Protein AF-A0A2I0NCA6-F1 (afdb_monomer)

pLDDT: mean 78.05, std 24.33, range [30.34, 97.88]

Structure (mmCIF, N/CA/C/O backbone):
data_AF-A0A2I0NCA6-F1
#
_entry.id   AF-A0A2I0NCA6-F1
#
loop_
_atom_site.group_PDB
_atom_site.id
_atom_site.type_symbol
_atom_site.label_atom_id
_atom_site.label_alt_id
_atom_site.label_comp_id
_atom_site.label_asym_id
_atom_site.label_entity_id
_atom_site.label_seq_id
_atom_site.pdbx_PDB_ins_code
_atom_site.Cartn_x
_atom_site.Cartn_y
_atom_site.Cartn_z
_atom_site.occupancy
_atom_site.B_iso_or_equiv
_atom_site.auth_seq_id
_atom_site.auth_comp_id
_atom_site.auth_asym_id
_atom_site.auth_atom_id
_atom_site.pdbx_PDB_model_num
ATOM 1 N N . MET A 1 1 ? 50.632 -3.990 -65.558 1.00 37.22 1 MET A N 1
ATOM 2 C CA . MET A 1 1 ? 51.936 -4.431 -66.105 1.00 37.22 1 MET A CA 1
ATOM 3 C C . MET A 1 1 ? 53.025 -3.856 -65.212 1.00 37.22 1 MET A C 1
ATOM 5 O O . MET A 1 1 ? 52.863 -2.737 -64.750 1.00 37.22 1 MET A O 1
ATOM 9 N N . LYS A 1 2 ? 54.012 -4.683 -64.865 1.00 35.34 2 LYS A N 1
ATOM 10 C CA . LYS A 1 2 ? 54.923 -4.562 -63.714 1.00 35.34 2 LYS A CA 1
ATOM 11 C C . LYS A 1 2 ? 55.892 -3.377 -63.805 1.00 35.34 2 LYS A C 1
ATOM 13 O O . LYS A 1 2 ? 56.494 -3.195 -64.851 1.00 35.34 2 LYS A O 1
ATOM 18 N N . PHE A 1 3 ? 56.130 -2.720 -62.671 1.00 30.34 3 PHE A N 1
ATOM 19 C CA . PHE A 1 3 ? 57.372 -2.011 -62.351 1.00 30.34 3 PHE A CA 1
ATO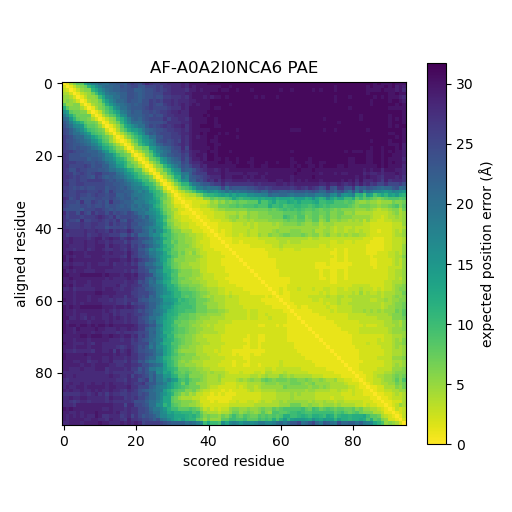M 20 C C . PHE A 1 3 ? 57.626 -2.177 -60.850 1.00 30.34 3 PHE A C 1
ATOM 22 O O . PHE A 1 3 ? 56.794 -1.775 -60.044 1.00 30.34 3 PHE A O 1
ATOM 29 N N . PHE A 1 4 ? 58.678 -2.900 -60.476 1.00 35.22 4 PHE A N 1
ATOM 30 C CA . PHE A 1 4 ? 59.909 -2.314 -59.942 1.00 35.22 4 PHE A CA 1
ATOM 31 C C . PHE A 1 4 ? 60.888 -3.437 -59.594 1.00 35.22 4 PHE A C 1
ATOM 33 O O . PHE A 1 4 ? 60.533 -4.451 -58.992 1.00 35.22 4 PHE A O 1
ATOM 40 N N . GLU A 1 5 ? 62.102 -3.250 -60.096 1.00 36.75 5 GLU A N 1
ATOM 41 C CA . GLU A 1 5 ? 63.255 -4.125 -59.974 1.00 36.75 5 GLU A CA 1
ATOM 42 C C . GLU A 1 5 ? 63.799 -4.119 -58.542 1.00 36.75 5 GLU A C 1
ATOM 44 O O . GLU A 1 5 ? 63.798 -3.096 -57.856 1.00 36.75 5 GLU A O 1
ATOM 49 N N . LEU A 1 6 ? 64.266 -5.294 -58.116 1.00 37.62 6 LEU A N 1
ATOM 50 C CA . LEU A 1 6 ? 65.131 -5.469 -56.960 1.00 37.62 6 LEU A CA 1
ATOM 51 C C 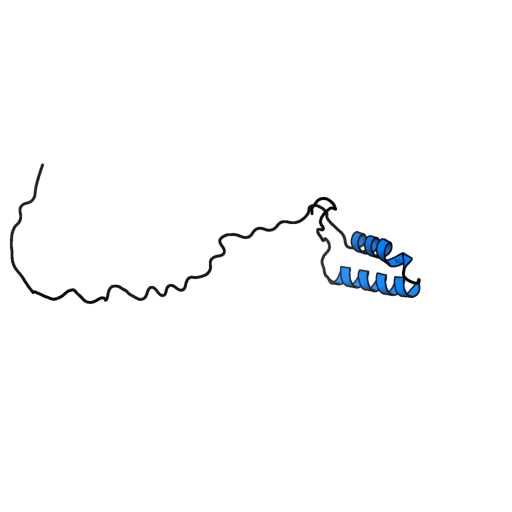. LEU A 1 6 ? 66.466 -4.771 -57.225 1.00 37.62 6 LEU A C 1
ATOM 53 O O . LEU A 1 6 ? 67.085 -5.049 -58.247 1.00 37.62 6 LEU A O 1
ATOM 57 N N . ASN A 1 7 ? 66.964 -4.019 -56.246 1.00 37.69 7 ASN A N 1
ATOM 58 C CA . ASN A 1 7 ? 68.399 -3.907 -56.025 1.00 37.69 7 ASN A CA 1
ATOM 59 C C . ASN A 1 7 ? 68.718 -4.047 -54.528 1.00 37.69 7 ASN A C 1
ATOM 61 O O . ASN A 1 7 ? 68.250 -3.267 -53.705 1.00 37.69 7 ASN A O 1
ATOM 65 N N . GLU A 1 8 ? 69.516 -5.090 -54.270 1.00 39.28 8 GLU A N 1
ATOM 66 C CA . GLU A 1 8 ? 70.614 -5.191 -53.295 1.00 39.28 8 GLU A CA 1
ATOM 67 C C . GLU A 1 8 ? 70.233 -5.288 -51.801 1.00 39.28 8 GLU A C 1
ATOM 69 O O . GLU A 1 8 ? 69.690 -4.372 -51.200 1.00 39.28 8 GLU A O 1
ATOM 74 N N . LEU A 1 9 ? 70.338 -6.469 -51.160 1.00 37.47 9 LEU A N 1
ATOM 75 C CA . LEU A 1 9 ? 71.571 -7.124 -50.658 1.00 37.47 9 LEU A CA 1
ATOM 76 C C . LEU A 1 9 ? 72.448 -6.136 -49.856 1.00 37.47 9 LEU A C 1
ATOM 78 O O . LEU A 1 9 ? 72.831 -5.114 -50.385 1.00 37.47 9 LEU A O 1
ATOM 82 N N . HIS A 1 10 ? 72.913 -6.349 -48.629 1.00 32.28 10 HIS A N 1
ATOM 83 C CA . HIS A 1 10 ? 72.971 -7.480 -47.712 1.00 32.28 10 HIS A CA 1
ATOM 84 C C . HIS A 1 10 ? 73.290 -6.891 -46.329 1.00 32.28 10 HIS A C 1
ATOM 86 O O . HIS A 1 10 ? 74.135 -6.009 -46.201 1.00 32.28 10 HIS A O 1
ATOM 92 N N . GLY A 1 11 ? 72.663 -7.428 -45.294 1.00 33.91 11 GLY A N 1
ATOM 93 C CA . GLY A 1 11 ? 72.965 -7.123 -43.901 1.00 33.91 11 GLY A CA 1
ATOM 94 C C . GLY A 1 11 ? 72.274 -8.154 -43.029 1.00 33.91 11 GLY A C 1
ATOM 95 O O . GLY A 1 11 ? 71.344 -7.832 -42.301 1.00 33.91 11 GLY A O 1
ATOM 96 N N . ALA A 1 12 ? 72.644 -9.421 -43.218 1.00 37.97 12 ALA A N 1
ATOM 97 C CA . ALA A 1 12 ? 72.166 -10.510 -42.387 1.00 37.97 12 ALA A CA 1
ATOM 98 C C . ALA A 1 12 ? 72.750 -10.347 -40.979 1.00 37.97 12 ALA A C 1
ATOM 100 O O . ALA A 1 12 ? 73.941 -10.569 -40.781 1.00 37.97 12 ALA A O 1
ATOM 101 N N . ASP A 1 13 ? 71.900 -9.987 -40.020 1.00 39.28 13 ASP A N 1
ATOM 102 C CA . ASP A 1 13 ? 72.122 -10.318 -38.619 1.00 39.28 13 ASP A CA 1
ATOM 103 C C . ASP A 1 13 ? 71.028 -11.304 -38.196 1.00 39.28 13 ASP A C 1
ATOM 105 O O . ASP A 1 13 ? 69.831 -11.000 -38.181 1.00 39.28 13 ASP A O 1
ATOM 109 N N . LEU A 1 14 ? 71.460 -12.543 -37.968 1.00 51.22 14 LEU A N 1
ATOM 110 C CA . LEU A 1 14 ? 70.653 -13.682 -37.552 1.00 51.22 14 LEU A CA 1
ATOM 111 C C . LEU A 1 14 ? 70.311 -13.520 -36.066 1.00 51.22 14 LEU A C 1
ATOM 113 O O . LEU A 1 14 ? 70.905 -14.155 -35.199 1.00 51.22 14 LEU A O 1
ATOM 117 N N . GLY A 1 15 ? 69.343 -12.654 -35.775 1.00 38.94 15 GLY A N 1
ATOM 118 C CA . GLY A 1 15 ? 68.790 -12.450 -34.441 1.00 38.94 15 GLY A CA 1
ATOM 119 C C . GLY A 1 15 ? 67.430 -13.126 -34.305 1.00 38.94 15 GLY A C 1
ATOM 120 O O . GLY A 1 15 ? 66.478 -12.736 -34.972 1.00 38.94 15 GLY A O 1
ATOM 121 N N . LEU A 1 16 ? 67.378 -14.140 -33.442 1.00 47.94 16 LEU A N 1
ATOM 122 C CA . LEU A 1 16 ? 66.219 -14.846 -32.872 1.00 47.94 16 LEU A CA 1
ATOM 123 C C . LEU A 1 16 ? 64.903 -14.035 -32.806 1.00 47.94 16 LEU A C 1
ATOM 125 O O . LEU A 1 16 ? 64.949 -12.809 -32.684 1.00 47.94 16 LEU A O 1
ATOM 129 N N . PRO A 1 17 ? 63.72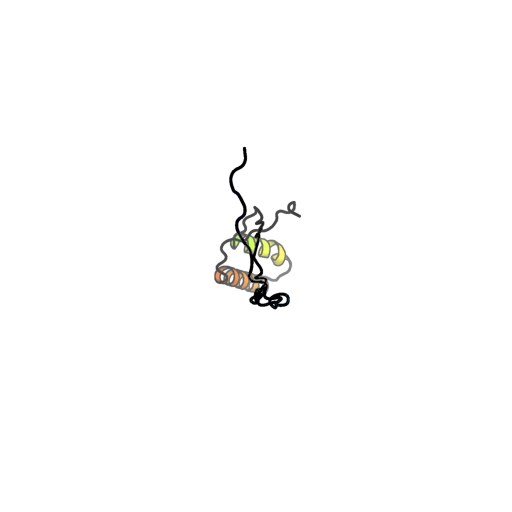3 -14.703 -32.819 1.00 42.81 17 PRO A N 1
ATOM 130 C CA . PRO A 1 17 ? 62.424 -14.032 -32.793 1.00 42.81 17 PRO A CA 1
ATOM 131 C C . PRO A 1 17 ? 62.394 -12.999 -31.673 1.00 42.81 17 PRO A C 1
ATOM 133 O O . PRO A 1 17 ? 62.585 -13.342 -30.503 1.00 42.81 17 PRO A O 1
ATOM 136 N N . LYS A 1 18 ? 62.195 -11.729 -32.053 1.00 45.00 18 LYS A N 1
ATOM 137 C CA . LYS A 1 18 ? 62.048 -10.638 -31.096 1.00 45.00 18 LYS A CA 1
ATOM 138 C C . LYS A 1 18 ? 60.966 -11.046 -30.107 1.00 45.00 18 LYS A C 1
ATOM 140 O O . LYS A 1 18 ? 59.844 -11.392 -30.471 1.00 45.00 18 LYS A O 1
ATOM 145 N N . THR A 1 19 ? 61.410 -11.103 -28.865 1.00 42.50 19 THR A N 1
ATOM 146 C CA . THR A 1 19 ? 60.695 -11.517 -27.674 1.00 42.50 19 THR A CA 1
ATOM 147 C C . THR A 1 19 ? 59.330 -10.854 -27.583 1.00 42.50 19 THR A C 1
ATOM 149 O O . THR A 1 19 ? 59.161 -9.692 -27.950 1.00 42.50 19 THR A O 1
ATOM 152 N N . VAL A 1 20 ? 58.381 -11.625 -27.052 1.00 49.12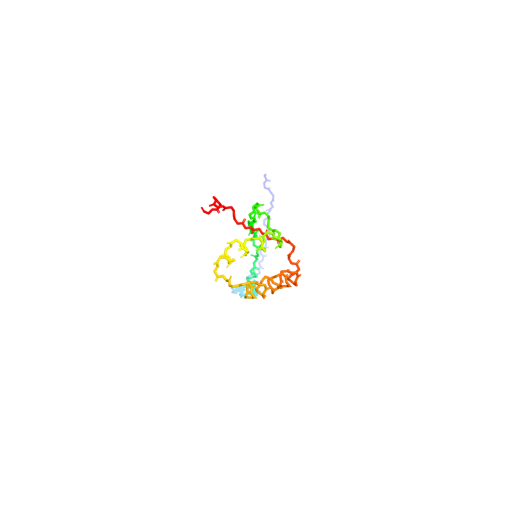 20 VAL A N 1
ATOM 153 C CA . VAL A 1 20 ? 57.001 -11.288 -26.678 1.00 49.12 20 VAL A CA 1
ATOM 154 C C . VAL A 1 20 ? 56.958 -10.012 -25.826 1.00 49.12 20 VAL A C 1
ATOM 156 O O . VAL A 1 20 ? 56.861 -10.055 -24.606 1.00 49.12 20 VAL A O 1
ATOM 159 N N . SER A 1 21 ? 57.089 -8.863 -26.475 1.00 45.12 21 SER A N 1
ATOM 160 C CA . SER A 1 21 ? 57.055 -7.532 -25.860 1.00 45.12 21 SER A CA 1
ATOM 161 C C . SER A 1 21 ? 55.978 -6.640 -26.488 1.00 45.12 21 SER A C 1
ATOM 163 O O . SER A 1 21 ? 55.792 -5.506 -26.063 1.00 45.12 21 SER A O 1
ATOM 165 N N . GLU A 1 22 ? 55.183 -7.193 -27.412 1.00 50.41 22 GLU A N 1
ATOM 166 C CA . GLU A 1 22 ? 53.986 -6.572 -28.003 1.00 50.41 22 GLU A CA 1
ATOM 167 C C . GLU A 1 22 ? 52.663 -7.111 -27.428 1.00 50.41 22 GLU A C 1
ATOM 169 O O . GLU A 1 22 ? 51.600 -6.939 -28.013 1.00 50.41 22 GLU A O 1
ATOM 174 N N . LEU A 1 23 ? 52.693 -7.741 -26.255 1.00 48.03 23 LEU A N 1
ATOM 175 C CA . LEU A 1 23 ? 51.482 -8.021 -25.482 1.00 48.03 23 LEU A CA 1
ATOM 176 C C . LEU A 1 23 ? 51.549 -7.211 -24.194 1.00 48.03 23 LEU A C 1
ATOM 178 O O . LEU A 1 23 ? 51.654 -7.753 -23.096 1.00 48.03 23 LEU A O 1
ATOM 182 N N . GLY A 1 24 ? 51.530 -5.884 -24.356 1.00 41.78 24 GLY A N 1
ATOM 183 C CA . GLY A 1 24 ? 51.141 -4.998 -23.268 1.00 41.78 24 GLY A CA 1
ATOM 184 C C . GLY A 1 24 ? 49.831 -5.521 -22.690 1.00 41.78 24 GLY A C 1
ATOM 185 O O . GLY A 1 24 ? 48.913 -5.838 -23.447 1.00 41.78 24 GLY A O 1
ATOM 186 N N . GLU A 1 25 ? 49.805 -5.700 -21.372 1.00 54.28 25 GLU A N 1
ATOM 187 C CA . GLU A 1 25 ? 48.692 -6.267 -20.619 1.00 54.28 25 GLU A CA 1
ATOM 188 C C . GLU A 1 25 ? 47.355 -5.699 -21.101 1.00 54.28 25 GLU A C 1
ATOM 190 O O . GLU A 1 25 ? 46.927 -4.618 -20.692 1.00 54.28 25 GLU A O 1
ATOM 195 N N . VAL A 1 26 ? 46.631 -6.461 -21.921 1.00 53.19 26 VAL A N 1
ATOM 196 C CA . VAL A 1 26 ? 45.189 -6.280 -22.015 1.00 53.19 26 VAL A CA 1
ATOM 197 C C . VAL A 1 26 ? 44.648 -6.894 -20.736 1.00 53.19 26 VAL A C 1
ATOM 199 O O . VAL A 1 26 ? 44.255 -8.058 -20.690 1.00 53.19 26 VAL A O 1
ATOM 202 N N . SER A 1 27 ? 44.696 -6.114 -19.654 1.00 50.12 27 SER A N 1
ATOM 203 C CA . SER A 1 27 ? 43.877 -6.368 -18.482 1.00 50.12 27 SER A CA 1
ATOM 204 C C . SER A 1 27 ? 42.436 -6.324 -18.974 1.00 50.12 27 SER A C 1
ATOM 206 O O . SER A 1 27 ? 41.826 -5.259 -19.065 1.00 50.12 27 SER A O 1
ATOM 208 N N . MET A 1 28 ? 41.900 -7.483 -19.361 1.00 55.00 28 MET A N 1
ATOM 209 C CA . MET A 1 28 ? 40.477 -7.663 -19.588 1.00 55.00 28 MET A CA 1
ATOM 210 C C . MET A 1 28 ? 39.790 -7.572 -18.227 1.00 55.00 28 MET A C 1
ATOM 212 O O . MET A 1 28 ? 39.309 -8.554 -17.668 1.00 55.00 28 MET A O 1
ATOM 216 N N . LYS A 1 29 ? 39.727 -6.358 -17.677 1.00 61.09 29 LYS A N 1
ATOM 217 C CA . LYS A 1 29 ? 38.627 -5.984 -16.805 1.00 61.09 29 LYS A CA 1
ATOM 218 C C . LYS A 1 29 ? 37.402 -6.000 -17.704 1.00 61.09 29 LYS A C 1
ATOM 220 O O . LYS A 1 29 ? 37.074 -4.994 -18.322 1.00 61.09 29 LYS A O 1
ATOM 225 N N . ALA A 1 30 ? 36.787 -7.172 -17.839 1.00 67.06 30 ALA A N 1
ATOM 226 C CA . ALA A 1 30 ? 35.475 -7.306 -18.438 1.00 67.06 30 ALA A CA 1
ATOM 227 C C . ALA A 1 30 ? 34.516 -6.473 -17.579 1.00 67.06 30 ALA A C 1
ATOM 229 O O . ALA A 1 30 ? 34.034 -6.918 -16.538 1.00 67.06 30 ALA A O 1
ATOM 230 N N . ALA A 1 31 ? 34.333 -5.209 -17.956 1.00 76.50 31 ALA A N 1
ATOM 231 C CA . ALA A 1 31 ? 33.319 -4.367 -17.364 1.00 76.50 31 ALA A CA 1
ATOM 232 C C . ALA A 1 31 ? 31.978 -4.992 -17.742 1.00 76.50 31 ALA A C 1
ATOM 234 O O . ALA A 1 31 ? 31.701 -5.217 -18.918 1.00 76.50 31 ALA A O 1
ATOM 235 N N . SER A 1 32 ? 31.174 -5.347 -16.744 1.00 82.44 32 SER A N 1
ATOM 236 C CA . SER A 1 32 ? 29.814 -5.799 -17.007 1.00 82.44 32 SER A CA 1
ATOM 237 C C . SER A 1 32 ? 29.028 -4.628 -17.591 1.00 82.44 32 SER A C 1
A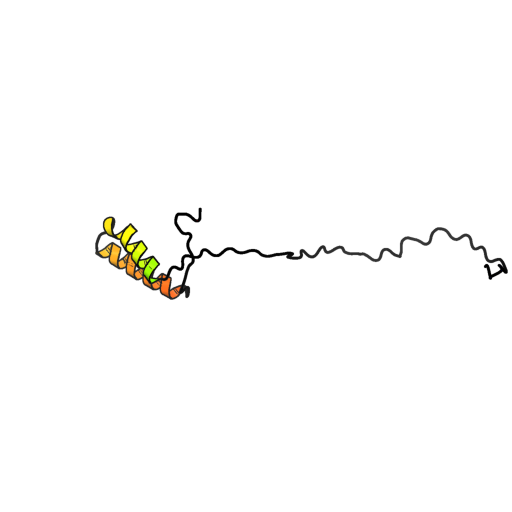TOM 239 O O . SER A 1 32 ? 28.913 -3.582 -16.953 1.00 82.44 32 SER A O 1
ATOM 241 N N . GLU A 1 33 ? 28.514 -4.805 -18.803 1.00 90.12 33 GLU A N 1
ATOM 242 C CA . GLU A 1 33 ? 27.682 -3.822 -19.488 1.00 90.12 33 GLU A CA 1
ATOM 243 C C . GLU A 1 33 ? 26.217 -4.256 -19.413 1.00 90.12 33 GLU A C 1
ATOM 245 O O . GLU A 1 33 ? 25.871 -5.407 -19.693 1.00 90.12 33 GLU A O 1
ATOM 250 N N . ILE A 1 34 ? 25.339 -3.335 -19.016 1.00 90.81 34 ILE A N 1
ATOM 251 C CA . ILE A 1 34 ? 23.897 -3.565 -19.073 1.00 90.81 34 ILE A CA 1
ATOM 252 C C . ILE A 1 34 ? 23.462 -3.371 -20.526 1.00 90.81 34 ILE A C 1
ATOM 254 O O . ILE A 1 34 ? 23.341 -2.243 -20.992 1.00 90.81 34 ILE A O 1
ATOM 258 N N . ILE A 1 35 ? 23.200 -4.478 -21.224 1.00 93.38 35 ILE A N 1
ATOM 259 C CA . ILE A 1 35 ? 22.762 -4.469 -22.632 1.00 93.38 35 ILE A CA 1
ATOM 260 C C . ILE A 1 35 ? 21.256 -4.207 -22.805 1.00 93.38 35 ILE A C 1
ATOM 262 O O . ILE A 1 35 ? 20.788 -3.990 -23.920 1.00 93.38 35 ILE A O 1
ATOM 266 N N . GLY A 1 36 ? 20.480 -4.226 -21.715 1.00 94.88 36 GLY A N 1
ATOM 267 C CA . GLY A 1 36 ? 19.051 -3.925 -21.747 1.00 94.88 36 GLY A CA 1
ATOM 268 C C . GLY A 1 36 ? 18.367 -4.032 -20.385 1.00 94.88 36 GLY A C 1
ATOM 269 O O . GLY A 1 36 ? 18.772 -4.817 -19.529 1.00 94.88 36 GLY A O 1
ATOM 270 N N . ILE A 1 37 ? 17.307 -3.241 -20.204 1.00 95.19 37 ILE A N 1
ATOM 271 C CA . ILE A 1 37 ? 16.401 -3.291 -19.051 1.00 95.19 37 ILE A CA 1
ATOM 272 C C . ILE A 1 37 ? 14.972 -3.309 -19.592 1.00 95.19 37 ILE A C 1
ATOM 274 O O . ILE A 1 37 ? 14.577 -2.411 -20.335 1.00 95.19 37 ILE A O 1
ATOM 278 N N . GLY A 1 38 ? 14.203 -4.326 -19.211 1.00 95.12 38 GLY A N 1
ATOM 279 C CA . GLY A 1 38 ? 12.771 -4.415 -19.481 1.00 95.12 38 GLY A CA 1
A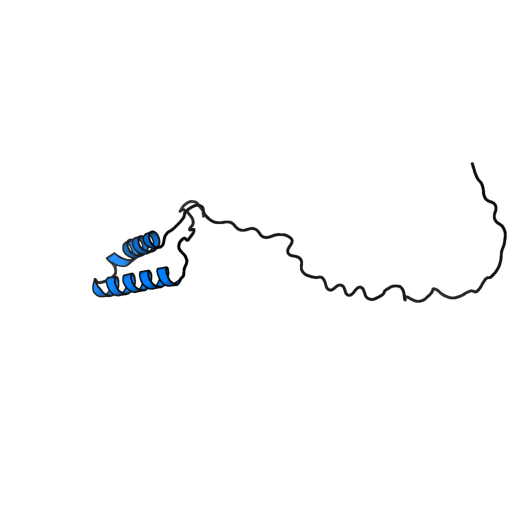TOM 280 C C . GLY A 1 38 ? 11.975 -4.280 -18.188 1.00 95.12 38 GLY A C 1
ATOM 281 O O . GLY A 1 38 ? 12.384 -4.798 -17.151 1.00 95.12 38 GLY A O 1
ATOM 282 N N . SER A 1 39 ? 10.839 -3.590 -18.251 1.00 94.62 39 SER A N 1
ATOM 283 C CA . SER A 1 39 ? 9.869 -3.531 -17.159 1.00 94.62 39 SER A CA 1
ATOM 284 C C . SER A 1 39 ? 8.459 -3.570 -17.730 1.00 94.62 39 SER A C 1
ATOM 286 O O . SER A 1 39 ? 8.185 -2.945 -18.755 1.00 94.62 39 SER A O 1
ATOM 288 N N . TYR A 1 40 ? 7.579 -4.302 -17.056 1.00 93.75 40 TYR A N 1
ATOM 289 C CA . TYR A 1 40 ? 6.148 -4.317 -17.316 1.00 93.75 40 TYR A CA 1
ATOM 290 C C . TYR A 1 40 ? 5.429 -3.710 -16.113 1.00 93.75 40 TYR A C 1
ATOM 292 O O . TYR A 1 40 ? 5.736 -4.041 -14.967 1.00 93.75 40 TYR A O 1
ATOM 300 N N . VAL A 1 41 ? 4.477 -2.819 -16.379 1.00 92.69 41 VAL A N 1
ATOM 301 C CA . VAL A 1 41 ? 3.613 -2.218 -15.363 1.00 92.69 41 VAL A CA 1
ATOM 302 C C . VAL A 1 41 ? 2.171 -2.530 -15.762 1.00 92.69 41 VAL A C 1
ATOM 304 O O . VAL A 1 41 ? 1.783 -2.139 -16.865 1.00 92.69 41 VAL A O 1
ATOM 307 N N . PRO A 1 42 ? 1.391 -3.210 -14.903 1.00 95.06 42 PRO A N 1
ATOM 308 C CA . PRO A 1 42 ? -0.012 -3.500 -15.175 1.00 95.06 42 PRO A CA 1
ATOM 309 C C . PRO A 1 42 ? -0.832 -2.246 -15.469 1.00 95.06 42 PRO A C 1
ATOM 311 O O . PRO A 1 42 ? -0.515 -1.146 -15.004 1.00 95.06 42 PRO A O 1
ATOM 314 N N . SER A 1 43 ? -1.922 -2.418 -16.210 1.00 93.50 43 SER A N 1
ATOM 315 C CA . SER A 1 43 ? -2.782 -1.301 -16.613 1.00 93.50 43 SER A CA 1
ATOM 316 C C . SER A 1 43 ? -3.642 -0.761 -15.461 1.00 93.50 43 SER A C 1
ATOM 318 O O . SER A 1 43 ? -3.907 0.446 -15.388 1.00 93.50 43 SER A O 1
ATOM 320 N N . ARG A 1 44 ? -4.038 -1.629 -14.521 1.00 94.69 44 ARG A N 1
ATOM 321 C CA . ARG A 1 44 ? -4.923 -1.275 -13.410 1.00 94.69 44 ARG A CA 1
ATOM 322 C C . ARG A 1 44 ? -4.226 -0.374 -12.402 1.00 94.69 44 ARG A C 1
ATOM 324 O O . ARG A 1 44 ? -3.332 -0.782 -11.660 1.00 94.69 44 ARG A O 1
ATOM 331 N N . LYS A 1 45 ? -4.701 0.865 -12.324 1.00 95.62 45 LYS A N 1
ATOM 332 C CA . LYS A 1 45 ? -4.195 1.891 -11.414 1.00 95.62 45 LYS A CA 1
ATOM 333 C C . LYS A 1 45 ? -5.007 1.932 -10.121 1.00 95.62 45 LYS A C 1
ATOM 335 O O . LYS A 1 45 ? -6.213 2.131 -10.147 1.00 95.62 45 LYS A O 1
ATOM 340 N N . ILE A 1 46 ? -4.314 1.826 -8.995 1.00 96.81 46 ILE A N 1
ATOM 341 C CA . ILE A 1 46 ? -4.872 1.751 -7.644 1.00 96.81 46 ILE A CA 1
ATOM 342 C C . ILE A 1 46 ? -4.454 2.984 -6.844 1.00 96.81 46 ILE A C 1
ATOM 344 O O . ILE A 1 46 ? -3.262 3.268 -6.687 1.00 96.81 46 ILE A O 1
ATOM 348 N N . THR A 1 47 ? -5.426 3.718 -6.316 1.00 97.00 47 THR A N 1
ATOM 349 C CA . THR A 1 47 ? -5.223 4.853 -5.408 1.00 97.00 47 THR A CA 1
ATOM 350 C C . THR A 1 47 ? -5.144 4.399 -3.948 1.00 97.00 47 THR A C 1
ATOM 352 O O . THR A 1 47 ? -5.429 3.254 -3.608 1.00 97.00 47 THR A O 1
ATOM 355 N N . ASN A 1 48 ? -4.756 5.299 -3.041 1.00 96.94 48 ASN A N 1
ATOM 356 C CA . ASN A 1 48 ? -4.792 4.996 -1.605 1.00 96.94 48 ASN A CA 1
ATOM 357 C C . ASN A 1 48 ? -6.219 4.730 -1.099 1.00 96.94 48 ASN A C 1
ATOM 359 O O . ASN A 1 48 ? -6.393 3.892 -0.220 1.00 96.94 48 ASN A O 1
ATOM 363 N N . GLN A 1 49 ? -7.222 5.407 -1.660 1.00 96.88 49 GLN A N 1
ATOM 364 C CA . GLN A 1 49 ? -8.632 5.192 -1.341 1.00 96.88 49 GLN A CA 1
ATOM 365 C C . GLN A 1 49 ? -9.082 3.791 -1.750 1.00 96.88 49 GLN A C 1
ATOM 367 O O . GLN A 1 49 ? -9.725 3.119 -0.952 1.00 96.88 49 GLN A O 1
ATOM 372 N N . ASP A 1 50 ? -8.668 3.319 -2.926 1.00 96.56 50 ASP A N 1
ATOM 373 C CA . ASP A 1 50 ? -8.985 1.961 -3.380 1.00 96.56 50 ASP A CA 1
ATOM 374 C C . ASP A 1 50 ? -8.386 0.913 -2.432 1.00 96.56 50 ASP A C 1
ATOM 376 O O . ASP A 1 50 ? -9.056 -0.043 -2.051 1.00 96.56 50 ASP A O 1
ATOM 380 N N . VAL A 1 51 ? -7.141 1.118 -1.977 1.00 96.31 51 VAL A N 1
ATOM 381 C CA . VAL A 1 51 ? -6.507 0.231 -0.982 1.00 96.31 51 VAL A CA 1
ATOM 382 C C . VAL A 1 51 ? -7.295 0.201 0.328 1.00 96.31 51 VAL A C 1
ATOM 384 O O . VAL A 1 51 ? -7.464 -0.870 0.906 1.00 96.31 51 VAL A O 1
ATOM 387 N N . LEU A 1 52 ? -7.772 1.352 0.808 1.00 97.12 52 LEU A N 1
ATOM 388 C CA . LEU A 1 52 ? -8.565 1.424 2.037 1.00 97.12 52 LEU A CA 1
ATOM 389 C C . LEU A 1 52 ? -9.937 0.761 1.877 1.00 97.12 52 LEU A C 1
ATOM 391 O O . LEU A 1 52 ? -10.353 0.036 2.776 1.00 97.12 52 LEU A O 1
ATOM 395 N N . ALA A 1 53 ? -10.594 0.942 0.729 1.00 97.06 53 ALA A N 1
ATOM 396 C CA . ALA A 1 53 ? -11.866 0.291 0.424 1.00 97.06 53 ALA A CA 1
ATOM 397 C C . ALA A 1 53 ? -11.720 -1.238 0.376 1.00 97.06 53 ALA A C 1
ATOM 399 O O . ALA A 1 53 ? -12.502 -1.954 0.994 1.00 97.06 53 ALA A O 1
ATOM 400 N N . MET A 1 54 ? -10.665 -1.742 -0.271 1.00 95.81 54 MET A N 1
ATOM 401 C CA . MET A 1 54 ? -10.369 -3.179 -0.294 1.00 95.81 54 MET A CA 1
ATOM 402 C C . MET A 1 54 ? -10.011 -3.713 1.097 1.00 95.81 54 MET A C 1
ATOM 404 O O . MET A 1 54 ? -10.424 -4.808 1.470 1.00 95.81 54 MET A O 1
ATOM 408 N N . LEU A 1 55 ? -9.272 -2.940 1.899 1.00 96.75 55 LEU A N 1
ATOM 409 C CA . LEU A 1 55 ? -8.988 -3.304 3.286 1.00 96.75 55 LEU A CA 1
ATOM 410 C C . LEU A 1 55 ? -10.281 -3.432 4.103 1.00 96.75 55 LEU A C 1
ATOM 412 O O . LEU A 1 55 ? -10.402 -4.365 4.898 1.00 96.75 55 LEU A O 1
ATOM 416 N N . GLU A 1 56 ? -11.227 -2.512 3.911 1.00 97.19 56 GLU A N 1
ATOM 417 C CA . GLU A 1 56 ? -12.541 -2.559 4.549 1.00 97.19 56 GLU A CA 1
ATOM 418 C C . GLU A 1 56 ? -13.323 -3.792 4.120 1.00 97.19 56 GLU A C 1
ATOM 420 O O . GLU A 1 56 ? -13.684 -4.593 4.978 1.00 97.19 56 GLU A O 1
ATOM 425 N N . GLU A 1 57 ? -13.498 -4.006 2.819 1.00 97.00 57 GLU A N 1
ATOM 426 C CA . GLU A 1 57 ? -14.224 -5.157 2.277 1.00 97.00 57 GLU A CA 1
ATOM 427 C C . GLU A 1 57 ? -13.696 -6.492 2.827 1.00 97.00 57 GLU A C 1
ATOM 429 O O . GLU A 1 57 ? -14.470 -7.342 3.266 1.00 97.00 57 GLU A O 1
ATOM 434 N N . GLN A 1 58 ? -12.371 -6.656 2.868 1.00 96.00 58 GLN A N 1
ATOM 435 C CA . GLN A 1 58 ? -11.734 -7.920 3.244 1.00 96.00 58 GLN A CA 1
ATOM 436 C C . GLN A 1 58 ? -11.594 -8.121 4.758 1.00 96.00 58 GLN A C 1
ATOM 438 O O . GLN A 1 58 ? -11.530 -9.258 5.220 1.00 96.00 58 GLN A O 1
ATOM 443 N N . SER A 1 59 ? -11.522 -7.046 5.551 1.00 95.81 59 SER A N 1
ATOM 444 C CA . SER A 1 59 ? -11.195 -7.150 6.986 1.00 95.81 59 SER A CA 1
ATOM 445 C C . SER A 1 59 ? -12.374 -6.845 7.901 1.00 95.81 59 SER A C 1
ATOM 447 O O . SER A 1 59 ? -12.459 -7.401 8.995 1.00 95.81 59 SER A O 1
ATOM 449 N N . ARG A 1 60 ? -13.284 -5.956 7.486 1.00 93.50 60 ARG A N 1
ATOM 450 C CA . ARG A 1 60 ? -14.385 -5.460 8.319 1.00 93.50 60 ARG A CA 1
ATOM 451 C C . ARG A 1 60 ? -15.272 -6.565 8.908 1.00 93.50 60 ARG A C 1
ATOM 453 O O . ARG A 1 60 ? -15.607 -6.433 10.085 1.00 93.50 60 ARG A O 1
ATOM 460 N N . PRO A 1 61 ? -15.623 -7.646 8.181 1.00 96.88 61 PRO A N 1
ATOM 461 C CA . PRO A 1 61 ? -16.480 -8.704 8.722 1.00 96.88 61 PRO A CA 1
ATOM 462 C C . PRO A 1 61 ? -15.861 -9.485 9.890 1.00 96.88 61 PRO A C 1
ATOM 464 O O . PRO A 1 61 ? -16.583 -10.130 10.645 1.00 96.88 61 PRO A O 1
ATOM 467 N N . TYR A 1 62 ? -14.536 -9.434 10.042 1.00 97.19 62 TYR A N 1
ATOM 468 C CA . TYR A 1 62 ? -13.788 -10.257 10.996 1.00 97.19 62 TYR A CA 1
ATOM 469 C C . TYR A 1 62 ? -13.312 -9.482 12.229 1.00 97.19 62 TYR A C 1
ATOM 471 O O . TYR A 1 62 ? -12.674 -10.060 13.107 1.00 97.19 62 TYR A O 1
ATOM 479 N N . LEU A 1 63 ? -13.582 -8.175 12.291 1.00 96.88 63 LEU A N 1
ATOM 480 C CA . LEU A 1 63 ? -13.058 -7.283 13.321 1.00 96.88 63 LEU A CA 1
ATOM 481 C C . LEU A 1 63 ? -14.188 -6.560 14.049 1.00 96.88 63 LEU A C 1
ATOM 483 O O . LEU A 1 63 ? -15.131 -6.056 13.437 1.00 96.88 63 LEU A O 1
ATOM 487 N N . ASP A 1 64 ? -14.044 -6.427 15.365 1.00 97.62 64 ASP A N 1
ATOM 488 C CA . ASP A 1 64 ? -14.876 -5.516 16.141 1.00 97.62 64 ASP A CA 1
ATOM 489 C C . ASP A 1 64 ? -14.641 -4.050 15.720 1.00 97.62 64 ASP A C 1
ATOM 491 O O . ASP A 1 64 ? -13.659 -3.705 15.052 1.00 97.62 64 ASP A O 1
ATOM 495 N N . GLN A 1 65 ? -15.563 -3.166 16.110 1.00 96.19 65 GLN A N 1
ATOM 496 C CA . GLN A 1 65 ? -15.536 -1.750 15.736 1.00 96.19 65 GLN A CA 1
ATOM 497 C C . GLN A 1 65 ? -14.240 -1.037 16.143 1.00 96.19 65 GLN A C 1
ATOM 499 O O . GLN A 1 65 ? -13.706 -0.246 15.359 1.00 96.19 65 GLN A O 1
ATOM 504 N N . ASP A 1 66 ? -13.733 -1.303 17.344 1.00 97.88 66 ASP A N 1
ATOM 505 C CA . ASP A 1 66 ? -12.577 -0.597 17.889 1.00 97.88 66 ASP A CA 1
ATOM 506 C C . ASP A 1 66 ? -11.291 -1.063 17.210 1.00 97.88 66 ASP A C 1
ATOM 508 O O . ASP A 1 66 ? -10.435 -0.245 16.846 1.00 97.88 66 ASP A O 1
ATOM 512 N N . THR A 1 67 ? -11.159 -2.373 16.999 1.00 97.19 67 THR A N 1
ATOM 513 C CA . THR A 1 67 ? -10.030 -2.959 16.272 1.00 97.19 67 THR A CA 1
ATOM 514 C C . THR A 1 67 ? -10.027 -2.506 14.816 1.00 97.19 67 THR A C 1
ATOM 516 O O . THR A 1 67 ? -8.979 -2.085 14.316 1.00 97.19 67 THR A O 1
ATOM 519 N N . TRP A 1 68 ? -11.192 -2.490 14.159 1.00 97.31 68 TRP A N 1
ATOM 520 C CA . TRP A 1 68 ? -11.341 -1.954 12.807 1.00 97.31 68 TRP A CA 1
ATOM 521 C C . TRP A 1 68 ? -10.880 -0.496 12.723 1.00 97.31 68 TRP A C 1
ATOM 523 O O . TRP A 1 68 ? -10.029 -0.160 11.900 1.00 97.31 68 TRP A O 1
ATOM 533 N N . HIS A 1 69 ? -11.375 0.371 13.610 1.00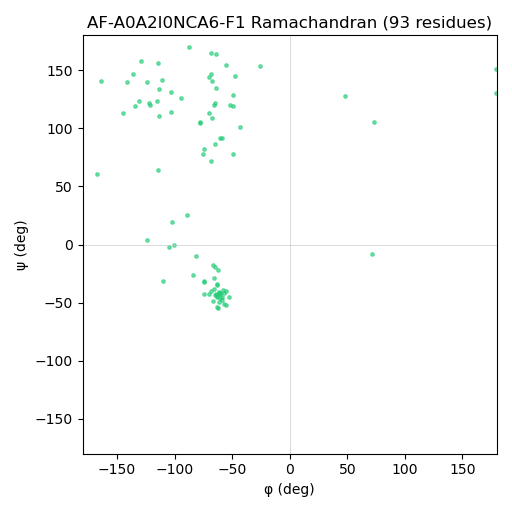 97.31 69 HIS A N 1
ATOM 534 C CA . HIS A 1 69 ? -11.034 1.791 13.572 1.00 97.31 69 HIS A CA 1
ATOM 535 C C . HIS A 1 69 ? -9.529 2.032 13.775 1.00 97.31 69 HIS A C 1
ATOM 537 O O . HIS A 1 69 ? -8.919 2.849 13.076 1.00 97.31 69 HIS A O 1
ATOM 543 N N . LYS A 1 70 ? -8.899 1.291 14.698 1.00 97.69 70 LYS A N 1
ATOM 544 C CA . LYS A 1 70 ? -7.445 1.349 14.922 1.00 97.69 70 LYS A CA 1
ATOM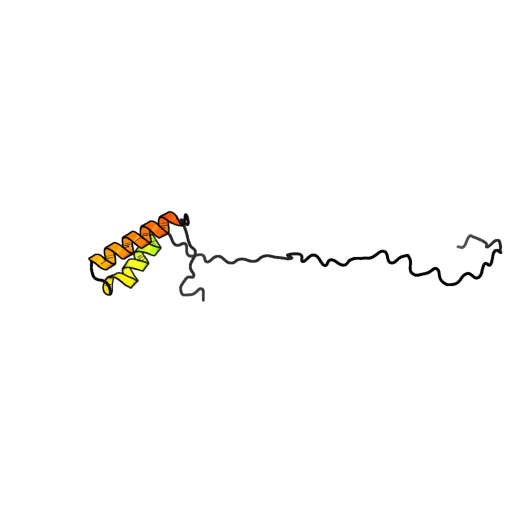 545 C C . LYS A 1 70 ? -6.663 0.897 13.688 1.00 97.69 70 LYS A C 1
ATOM 547 O O . LYS A 1 70 ? -5.697 1.567 13.313 1.00 97.69 70 LYS A O 1
ATOM 552 N N . LEU A 1 71 ? -7.076 -0.206 13.061 1.00 97.62 71 LEU A N 1
ATOM 553 C CA . LEU A 1 71 ? -6.451 -0.738 11.851 1.00 97.62 71 LEU A CA 1
ATOM 554 C C . LEU A 1 71 ? -6.568 0.250 10.688 1.00 97.62 71 LEU A C 1
ATOM 556 O O . LEU A 1 71 ? -5.548 0.641 10.121 1.00 97.62 71 LEU A O 1
ATOM 560 N N . HIS A 1 72 ? -7.784 0.705 10.386 1.00 97.62 72 HIS A N 1
ATOM 561 C CA . HIS A 1 72 ? -8.062 1.610 9.274 1.00 97.62 72 HIS A CA 1
ATOM 562 C C . HIS A 1 72 ? -7.269 2.918 9.401 1.00 97.62 72 HIS A C 1
ATOM 564 O O . HIS A 1 72 ? -6.552 3.317 8.484 1.00 97.62 72 HIS A O 1
ATOM 570 N N . LYS A 1 73 ? -7.280 3.540 10.588 1.00 97.62 73 LYS A N 1
ATOM 571 C CA . LYS A 1 73 ? -6.525 4.776 10.857 1.00 97.62 73 LYS A CA 1
ATOM 572 C C . LYS A 1 73 ? -5.012 4.583 10.736 1.00 97.62 73 LYS A C 1
ATOM 574 O O . LYS A 1 73 ? -4.292 5.494 10.323 1.00 97.62 73 LYS A O 1
ATOM 579 N N . LYS A 1 74 ? -4.497 3.410 11.119 1.00 97.81 74 LYS A N 1
ATOM 580 C CA . LYS A 1 74 ? -3.075 3.076 10.957 1.00 97.81 74 LYS A CA 1
ATOM 581 C C . LYS A 1 74 ? -2.721 2.876 9.482 1.00 97.81 74 LYS A C 1
ATOM 583 O O . LYS A 1 74 ? -1.682 3.377 9.048 1.00 97.81 74 LYS A O 1
ATOM 588 N N . ALA A 1 75 ? -3.569 2.182 8.726 1.00 97.50 75 ALA A N 1
ATOM 589 C CA . ALA A 1 75 ? -3.390 1.959 7.296 1.00 97.50 75 ALA A CA 1
ATOM 590 C C . ALA A 1 75 ? -3.375 3.286 6.528 1.00 97.50 75 ALA A C 1
ATOM 592 O O . ALA A 1 75 ? -2.410 3.564 5.821 1.00 97.50 75 ALA A O 1
ATOM 593 N N . GLU A 1 76 ? -4.357 4.157 6.763 1.00 97.19 76 GLU A N 1
ATOM 594 C CA . GLU A 1 76 ? -4.447 5.484 6.144 1.00 97.19 76 GLU A CA 1
ATOM 595 C C . GLU A 1 76 ? -3.180 6.318 6.387 1.00 97.19 76 GLU A C 1
ATOM 597 O O . GLU A 1 76 ? -2.536 6.779 5.442 1.00 97.19 76 GLU A O 1
ATOM 602 N N . LYS A 1 77 ? -2.751 6.444 7.651 1.00 97.12 77 LYS A N 1
ATOM 603 C CA . LYS A 1 77 ? -1.514 7.165 7.999 1.00 97.12 77 LYS A CA 1
ATOM 604 C C . LYS A 1 77 ? -0.288 6.585 7.302 1.00 97.12 77 LYS A C 1
ATOM 606 O O . LYS A 1 77 ? 0.594 7.334 6.885 1.00 97.12 77 LYS A O 1
ATOM 611 N N . THR A 1 78 ? -0.220 5.261 7.196 1.00 96.81 78 THR A N 1
ATOM 612 C CA . THR A 1 78 ? 0.896 4.574 6.542 1.00 96.81 78 THR A CA 1
ATOM 613 C C . THR A 1 78 ? 0.904 4.879 5.049 1.00 96.81 78 THR A C 1
ATOM 615 O O . THR A 1 78 ? 1.934 5.299 4.527 1.00 96.81 78 THR A O 1
ATOM 618 N N . LEU A 1 79 ? -0.246 4.757 4.380 1.00 96.12 79 LEU A N 1
ATOM 619 C CA . LEU A 1 79 ? -0.397 5.033 2.952 1.00 96.12 79 LEU A CA 1
ATOM 620 C C . LEU A 1 79 ? -0.010 6.475 2.613 1.00 96.12 79 LEU A C 1
ATOM 622 O O . LEU A 1 79 ? 0.780 6.685 1.693 1.00 96.12 79 LEU A O 1
ATOM 626 N N . ILE A 1 80 ? -0.467 7.449 3.406 1.00 94.69 80 ILE A N 1
ATOM 627 C CA . ILE A 1 80 ? -0.088 8.861 3.249 1.00 94.69 80 ILE A CA 1
ATOM 628 C C . ILE A 1 80 ? 1.426 9.043 3.421 1.00 94.69 80 ILE A C 1
ATOM 630 O O . ILE A 1 80 ? 2.069 9.693 2.598 1.00 94.69 80 ILE A O 1
ATOM 634 N N . LYS A 1 81 ? 2.020 8.433 4.456 1.00 96.62 81 LYS A N 1
ATOM 635 C CA . LYS A 1 81 ? 3.453 8.568 4.756 1.00 96.62 81 LYS A CA 1
ATOM 636 C C . LYS A 1 81 ? 4.355 7.958 3.679 1.00 96.62 81 LYS A C 1
ATOM 638 O O . LYS A 1 81 ? 5.472 8.431 3.505 1.00 96.62 81 LYS A O 1
ATOM 643 N N . THR A 1 82 ? 3.896 6.934 2.955 1.00 94.81 82 THR A N 1
ATOM 644 C CA . THR A 1 82 ? 4.709 6.293 1.904 1.00 94.81 82 THR A CA 1
ATOM 645 C C . THR A 1 82 ? 4.997 7.194 0.702 1.00 94.81 82 THR A C 1
ATOM 647 O O . THR A 1 82 ? 5.880 6.872 -0.083 1.00 94.81 82 THR A O 1
ATOM 650 N N . GLY A 1 83 ? 4.249 8.287 0.510 1.00 91.94 83 GLY A N 1
ATOM 651 C CA . GLY A 1 83 ? 4.387 9.165 -0.660 1.00 91.94 83 GLY A CA 1
ATOM 652 C C . GLY A 1 83 ? 3.875 8.563 -1.979 1.00 91.94 83 GLY A C 1
ATOM 653 O O . GLY A 1 83 ? 3.735 9.283 -2.968 1.00 91.94 83 GLY A O 1
ATOM 654 N N . ASN A 1 84 ? 3.519 7.275 -1.996 1.00 92.75 84 ASN A N 1
ATOM 655 C CA . ASN A 1 84 ? 2.961 6.598 -3.161 1.00 92.75 84 ASN A CA 1
ATOM 656 C C . ASN A 1 84 ? 1.484 6.961 -3.322 1.00 92.75 84 ASN A C 1
ATOM 658 O O . ASN A 1 84 ? 0.624 6.484 -2.580 1.00 92.75 84 ASN A O 1
ATOM 662 N N . LYS A 1 85 ? 1.195 7.811 -4.313 1.00 91.81 85 LYS A N 1
ATOM 663 C CA . LYS A 1 85 ? -0.180 8.185 -4.684 1.00 91.81 85 LYS A CA 1
ATOM 664 C C . LYS A 1 85 ? -0.898 7.071 -5.445 1.00 91.81 85 LYS A C 1
ATOM 666 O O . LYS A 1 85 ? -2.111 6.935 -5.318 1.00 91.81 85 LYS A O 1
ATOM 671 N N . TYR A 1 86 ? -0.141 6.299 -6.225 1.00 95.12 86 TYR A N 1
ATOM 672 C CA . TYR A 1 86 ? -0.657 5.278 -7.128 1.00 95.12 86 TYR A CA 1
ATOM 673 C C . TYR A 1 86 ? 0.172 3.999 -7.033 1.00 95.12 86 TYR A C 1
ATOM 675 O O . TYR A 1 86 ? 1.384 4.054 -6.814 1.00 95.12 86 TYR A O 1
ATOM 683 N N . ARG A 1 87 ? -0.492 2.861 -7.212 1.00 94.62 87 ARG A N 1
ATOM 684 C CA . ARG A 1 87 ? 0.095 1.526 -7.376 1.00 94.62 87 ARG A CA 1
ATOM 685 C C . ARG A 1 87 ? -0.524 0.884 -8.612 1.00 94.62 87 ARG A C 1
ATOM 687 O O . ARG A 1 87 ? -1.606 1.296 -9.018 1.00 94.62 87 ARG A O 1
ATOM 694 N N . TYR A 1 88 ? 0.155 -0.096 -9.188 1.00 95.62 88 TYR A N 1
ATOM 695 C CA . TYR A 1 88 ? -0.354 -0.844 -10.333 1.00 95.62 88 TYR A CA 1
ATOM 696 C C . TYR A 1 88 ? -0.424 -2.312 -9.950 1.00 95.62 88 TYR A C 1
ATOM 698 O O . TYR A 1 88 ? 0.585 -2.875 -9.522 1.00 95.62 88 TYR A O 1
ATOM 706 N N . TRP A 1 89 ? -1.624 -2.880 -9.994 1.00 94.38 89 TRP A N 1
ATOM 707 C CA . TRP A 1 89 ? -1.893 -4.277 -9.645 1.00 94.38 89 TRP A CA 1
ATOM 708 C C . TRP A 1 89 ? -2.344 -5.012 -10.897 1.00 94.38 89 TRP A C 1
ATOM 710 O O . TRP A 1 89 ? -2.831 -4.375 -11.819 1.00 94.38 89 TRP A O 1
ATOM 720 N N . CYS A 1 90 ? -2.180 -6.326 -10.943 1.00 92.94 90 CYS A N 1
ATOM 721 C CA . CYS A 1 90 ? -2.737 -7.097 -12.044 1.00 92.94 90 CYS A CA 1
ATOM 722 C C . CYS A 1 90 ? -4.272 -7.103 -11.968 1.00 92.94 90 CYS A C 1
ATOM 724 O O . CYS A 1 90 ? -4.858 -7.097 -10.875 1.00 92.94 90 CYS A O 1
ATOM 726 N N . GLU A 1 91 ? -4.920 -7.129 -13.124 1.00 88.44 91 GLU A N 1
ATOM 727 C CA . GLU A 1 91 ? -6.293 -7.612 -13.232 1.00 88.44 91 GLU A CA 1
ATOM 728 C C . GLU A 1 91 ? -6.353 -9.126 -12.982 1.00 88.44 91 GLU A C 1
ATOM 730 O O . GLU A 1 91 ? -5.335 -9.824 -12.968 1.00 88.44 91 GLU A O 1
ATOM 735 N N . ALA A 1 92 ? -7.554 -9.649 -12.732 1.00 83.00 92 ALA A N 1
ATOM 736 C CA . ALA A 1 92 ? -7.739 -11.071 -12.428 1.00 83.00 92 ALA A CA 1
ATOM 737 C C . ALA A 1 92 ? -7.323 -11.999 -13.588 1.00 83.00 92 ALA A C 1
ATOM 739 O O . ALA A 1 92 ? -7.036 -13.170 -13.355 1.00 83.00 92 ALA A O 1
ATOM 740 N N . ASP A 1 93 ? -7.295 -11.478 -14.814 1.00 85.00 93 ASP A N 1
ATOM 741 C CA . ASP A 1 93 ? -6.943 -12.160 -16.059 1.00 85.00 93 ASP A CA 1
ATOM 742 C C . ASP A 1 93 ? -5.505 -11.880 -16.539 1.00 85.00 93 ASP A C 1
ATOM 744 O O . ASP A 1 93 ? -5.081 -12.436 -17.548 1.00 85.00 93 ASP A O 1
ATOM 748 N N . GLU A 1 94 ? -4.731 -11.065 -15.815 1.00 77.69 94 GLU A N 1
ATOM 749 C CA . GLU A 1 94 ? -3.328 -10.746 -16.129 1.00 77.69 94 GLU A CA 1
ATOM 750 C C . GLU A 1 94 ? -2.322 -11.742 -15.490 1.00 77.69 94 GLU A C 1
ATOM 752 O O . GLU A 1 94 ? -1.160 -11.389 -15.264 1.00 77.69 94 GLU A O 1
ATOM 757 N N . TYR A 1 95 ? -2.752 -12.981 -15.201 1.00 58.88 95 TYR A N 1
ATOM 758 C CA . TYR A 1 95 ? -1.957 -14.043 -14.554 1.00 58.88 95 TYR A CA 1
ATOM 759 C C . TYR A 1 95 ? -1.734 -15.277 -15.433 1.00 58.88 95 TYR A C 1
ATOM 761 O O . TYR A 1 95 ? -2.719 -15.800 -16.000 1.00 58.88 95 TYR A O 1
#

Sequence (95 aa):
MKFFELNELHGADLGLPKTVSELGEVSMKAASEIIGIGSYVPSRKITNQDVLAMLEEQSRPYLDQDTWHKLHKKAEKTLIKTGNKYRYWCEADEY

Foldseek 3Di:
DDDDDDDDDDDDDPDDDDDPPPCDDPPPPVDDDDPDDDDDFAPDKDFLVNVLVVCCVVPVVPDDPVRNVVVSVVSSVVRVVVVDGIGGDHDPPND

Solvent-accessible surface 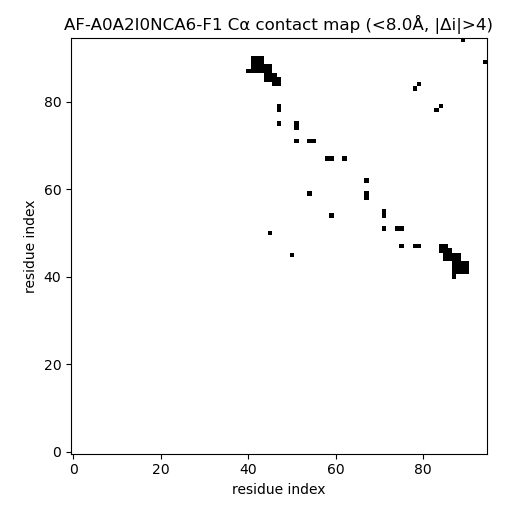area (backbone atoms only — not comparable to full-atom values): 6617 Å² total; per-residue (Å²): 134,92,85,82,83,89,78,80,87,85,82,90,74,95,71,73,83,82,67,96,72,86,71,70,82,77,75,76,74,77,72,87,74,85,90,76,88,85,86,87,77,52,86,45,76,38,41,60,65,54,54,51,51,52,48,44,73,76,42,49,91,81,44,57,73,67,61,40,52,55,49,52,58,51,50,53,53,47,48,62,70,68,72,57,65,66,47,61,44,72,57,94,81,73,117

Secondary structure (DSSP, 8-state):
----------------PPPS-S--------PPP---------SEEEEHHHHHHHHHHHHGGGS-HHHHHHHHHHHHHHHHHT---EEEE--TT--

Nearest PDB structures (foldseek):
  6wu7-assembly1_A  TM=4.927E-01  e=6.088E+00  Homo sapiens
  8i02-assembly1_E  TM=5.096E-01  e=6.966E+00  Schizosaccharomyces pombe
  8bfn-assembly1_C  TM=5.103E-01  e=6.512E+00  Escherichia coli

Mean predicted aligned error: 15.42 Å

Radius of gyration: 37.45 Å; Cα contacts (8 Å, |Δi|>4): 42; chains: 1; bounding box: 90×24×84 Å